Protein AF-A0A955LYK1-F1 (afdb_monomer)

Nearest PDB structures (foldseek):
  7c10-assembly1_A  TM=9.468E-01  e=1.203E-05  Alkaliphilus oremlandii OhILAs
  7c13-assembly1_C-2  TM=9.416E-01  e=1.562E-05  Alkaliphilus oremlandii OhILAs
  1h75-assembly1_A  TM=8.869E-01  e=3.204E-05  Escherichia coli
  4hs1-assembly1_A  TM=9.007E-01  e=4.442E-05  Mycobacterium tuberculosis
  4fiw-assembly1_A  TM=8.852E-01  e=1.108E-04  Corynebacterium glutamicum

Structure (mmCIF, N/CA/C/O backbone):
data_AF-A0A955LYK1-F1
#
_entry.id   AF-A0A955LYK1-F1
#
loop_
_atom_site.group_PDB
_atom_site.id
_atom_site.type_symbol
_atom_site.label_atom_id
_atom_site.label_alt_id
_atom_site.label_comp_id
_atom_site.label_asym_id
_atom_site.label_entity_id
_atom_site.label_seq_id
_atom_site.pdbx_PDB_ins_code
_atom_site.Cartn_x
_atom_site.Cartn_y
_atom_site.Cartn_z
_atom_site.occupancy
_atom_site.B_iso_or_equiv
_atom_site.auth_seq_id
_atom_site.auth_comp_id
_atom_site.auth_asym_id
_atom_site.auth_atom_id
_atom_site.pdbx_PDB_model_num
A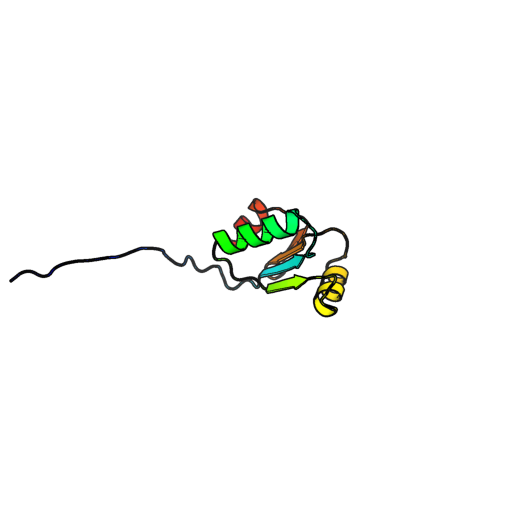TOM 1 N N . ARG A 1 1 ? -47.542 25.874 15.820 1.00 44.78 1 ARG A N 1
ATOM 2 C CA . ARG A 1 1 ? -47.904 24.626 15.100 1.00 44.78 1 ARG A CA 1
ATOM 3 C C . ARG A 1 1 ? -46.607 23.853 14.883 1.00 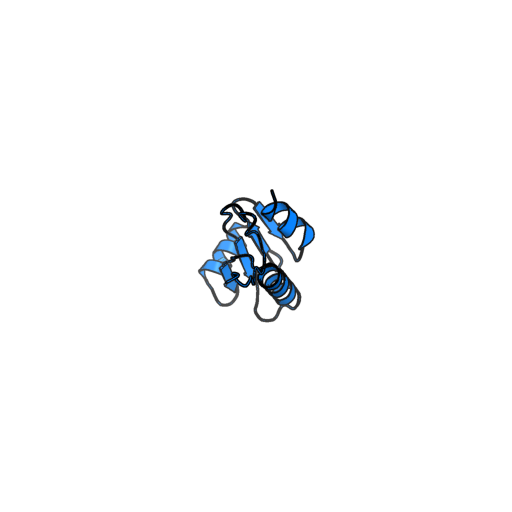44.78 1 ARG A C 1
ATOM 5 O O . ARG A 1 1 ? -45.617 24.498 14.574 1.00 44.78 1 ARG A O 1
ATOM 12 N N . ALA A 1 2 ? -46.602 22.564 15.221 1.00 54.59 2 ALA A N 1
ATOM 13 C CA . ALA A 1 2 ? -45.425 21.739 15.508 1.00 54.59 2 ALA A CA 1
ATOM 14 C C . ALA A 1 2 ? -44.309 21.741 14.432 1.00 54.59 2 ALA A C 1
ATOM 16 O O . ALA A 1 2 ? -44.608 21.935 13.254 1.00 54.59 2 ALA A O 1
ATOM 17 N N . PRO A 1 3 ? -43.050 21.476 14.839 1.00 72.25 3 PRO A N 1
ATOM 18 C CA . PRO A 1 3 ? -41.920 21.213 13.952 1.00 72.25 3 PRO A CA 1
ATOM 19 C C . PRO A 1 3 ? -41.936 19.761 13.435 1.00 72.25 3 PRO A C 1
ATOM 21 O O . PRO A 1 3 ? -42.363 18.846 14.134 1.00 72.25 3 PRO A O 1
ATOM 24 N N . GLN A 1 4 ? -41.424 19.544 12.224 1.00 55.31 4 GLN A N 1
ATOM 25 C CA . GLN A 1 4 ? -41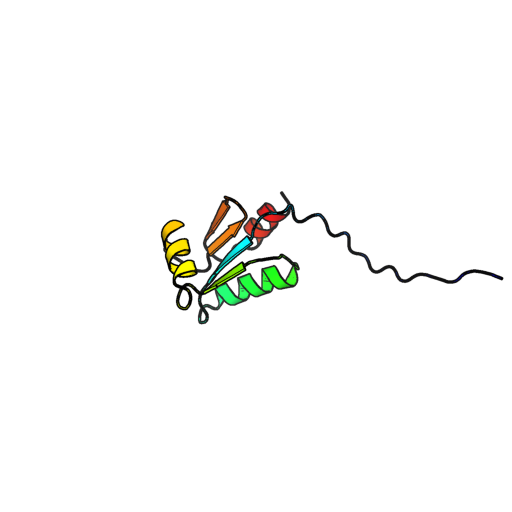.059 18.236 11.661 1.00 55.31 4 GLN A CA 1
ATOM 26 C C . GLN A 1 4 ? -39.747 18.461 10.892 1.00 55.31 4 GLN A C 1
ATOM 28 O O . GLN A 1 4 ? -39.625 19.453 10.187 1.00 55.31 4 GLN A O 1
ATOM 33 N N . GLY A 1 5 ? -38.687 17.669 10.990 1.00 51.44 5 GLY A N 1
ATOM 34 C CA . GLY A 1 5 ? -38.577 16.282 11.411 1.00 51.44 5 GLY A CA 1
ATOM 35 C C . GLY A 1 5 ? -37.503 15.645 10.524 1.00 51.44 5 GLY A C 1
ATOM 36 O O . GLY A 1 5 ? -37.781 15.297 9.390 1.00 51.44 5 GLY A O 1
ATOM 37 N N . TYR A 1 6 ? -36.273 15.617 11.041 1.00 55.12 6 TYR A N 1
ATOM 38 C CA . TYR A 1 6 ? -35.198 14.631 10.857 1.00 55.12 6 TYR A CA 1
ATOM 39 C C . TYR A 1 6 ? -34.991 13.915 9.501 1.00 55.12 6 TYR A C 1
ATOM 41 O O . TYR A 1 6 ? -35.819 13.141 9.034 1.00 55.12 6 TYR A O 1
ATOM 49 N N . SER A 1 7 ? -33.752 13.957 9.008 1.00 53.97 7 SER A N 1
ATOM 50 C CA . SER A 1 7 ? -33.080 12.737 8.541 1.00 53.97 7 SER A CA 1
ATOM 51 C C . SER A 1 7 ? -31.607 12.823 8.890 1.00 53.97 7 SER A C 1
ATOM 53 O O . SER A 1 7 ? -30.795 13.420 8.187 1.00 53.97 7 SER A O 1
ATOM 55 N N . GLN A 1 8 ? -31.282 12.246 10.042 1.00 62.12 8 GLN A N 1
ATOM 56 C CA . GLN A 1 8 ? -29.927 11.826 10.310 1.00 62.12 8 GLN A CA 1
ATOM 57 C C . GLN A 1 8 ? -29.669 10.485 9.659 1.00 62.12 8 GLN A C 1
ATOM 59 O O . GLN A 1 8 ? -30.199 9.466 10.097 1.00 62.12 8 GLN A O 1
ATOM 64 N N . GLU A 1 9 ? -28.719 10.487 8.738 1.00 56.66 9 GLU A N 1
ATOM 65 C CA . GLU A 1 9 ? -27.904 9.315 8.492 1.00 56.66 9 GLU A CA 1
ATOM 66 C C . GLU A 1 9 ? -26.476 9.622 8.954 1.00 56.66 9 GLU A C 1
ATOM 68 O O . GLU A 1 9 ? -25.635 10.184 8.255 1.00 56.66 9 GLU A O 1
ATOM 73 N N . GLN A 1 10 ? -26.257 9.333 10.237 1.00 56.84 10 GLN A N 1
ATOM 74 C CA . GLN A 1 10 ? -25.127 8.549 10.740 1.00 56.84 10 GLN A CA 1
ATOM 75 C C . GLN A 1 10 ? -24.169 8.114 9.608 1.00 56.84 10 GLN A C 1
ATOM 77 O O . GLN A 1 10 ? -24.561 7.440 8.670 1.00 56.84 10 GLN A O 1
ATOM 82 N N . THR A 1 11 ? -22.883 8.451 9.634 1.00 43.22 11 THR A N 1
ATOM 83 C CA . THR A 1 11 ? -21.949 7.817 10.562 1.00 43.22 11 THR A CA 1
ATOM 84 C C . THR A 1 11 ? -20.801 8.757 10.924 1.00 43.22 11 THR A C 1
ATOM 86 O O . THR A 1 11 ? -19.982 9.113 10.073 1.00 43.22 11 THR A O 1
ATOM 89 N N . LYS A 1 12 ? -20.696 9.086 12.215 1.00 43.72 12 LYS A N 1
ATOM 90 C CA . LYS A 1 12 ? -19.485 8.901 13.032 1.00 43.72 12 LYS A CA 1
ATOM 91 C C . LYS A 1 12 ? -18.243 8.583 12.185 1.00 43.72 12 LYS A C 1
ATOM 93 O O . LYS A 1 12 ? -17.872 7.420 12.037 1.00 43.72 12 LYS A O 1
ATOM 98 N N . LYS A 1 13 ? -17.594 9.610 11.625 1.00 47.50 13 LYS A N 1
ATOM 99 C CA . LYS A 1 13 ? -16.211 9.496 11.153 1.00 47.50 13 LYS A CA 1
ATOM 100 C C . LYS A 1 13 ? -15.372 9.295 12.410 1.00 47.50 13 LYS A C 1
ATOM 102 O O . LYS A 1 13 ? -14.852 10.252 12.972 1.00 47.50 13 LYS A O 1
ATOM 107 N N . LYS A 1 14 ? -15.324 8.051 12.904 1.00 42.06 14 LYS A N 1
ATOM 108 C CA . LYS A 1 14 ? -14.238 7.579 13.760 1.00 42.06 14 LYS A CA 1
ATOM 109 C C . LYS A 1 14 ? -12.991 8.045 13.025 1.00 42.06 14 LYS A C 1
ATOM 111 O O . LYS A 1 14 ? -12.783 7.646 11.882 1.00 42.06 14 LYS A O 1
ATOM 116 N N . SER A 1 15 ? -12.311 9.014 13.624 1.00 47.97 15 SER A N 1
ATOM 117 C CA . SER A 1 15 ? -11.070 9.587 13.142 1.00 47.97 15 SER A CA 1
ATOM 118 C C . SER A 1 15 ? -10.178 8.415 12.753 1.00 47.97 15 SER A C 1
ATOM 120 O O . SER A 1 15 ? -9.664 7.727 13.633 1.00 47.97 15 SER A O 1
ATOM 122 N N . VAL A 1 16 ? -10.088 8.104 11.455 1.00 53.12 16 VAL A N 1
ATOM 123 C CA . VAL A 1 16 ? -9.008 7.260 10.956 1.00 53.12 16 VAL A CA 1
ATOM 124 C C . VAL A 1 16 ? -7.814 8.155 11.204 1.00 53.12 16 VAL A C 1
ATOM 126 O O . VAL A 1 16 ? -7.576 9.081 10.429 1.00 53.12 16 VAL A O 1
ATOM 129 N N . LYS A 1 17 ? -7.212 7.997 12.391 1.00 54.91 17 LYS A N 1
ATOM 130 C CA . LYS A 1 17 ? -6.013 8.703 12.842 1.00 54.91 17 LYS A CA 1
ATOM 131 C C . LYS A 1 17 ? -5.135 8.851 11.617 1.00 54.91 17 LYS A C 1
ATOM 133 O O . LYS A 1 17 ? -4.918 7.829 10.979 1.00 54.91 17 LYS A O 1
ATOM 138 N N . ASN A 1 18 ? -4.759 10.087 11.277 1.00 64.44 18 ASN A N 1
ATOM 139 C CA . ASN A 1 18 ? -4.066 10.558 10.066 1.00 64.44 18 ASN A CA 1
ATOM 140 C C . ASN A 1 18 ? -2.843 9.715 9.625 1.00 64.44 18 ASN A C 1
ATOM 142 O O . ASN A 1 18 ? -1.734 10.226 9.509 1.00 64.44 18 ASN A O 1
ATOM 146 N N . LYS A 1 19 ? -3.009 8.421 9.389 1.00 76.62 19 LYS A N 1
ATOM 147 C CA . LYS A 1 19 ? -1.974 7.508 8.947 1.00 76.62 19 LYS A CA 1
ATOM 148 C C . LYS A 1 19 ? -2.045 7.513 7.436 1.00 76.62 19 LYS A C 1
ATOM 150 O O . LYS A 1 19 ? -3.097 7.235 6.856 1.00 76.62 19 LYS A O 1
ATOM 155 N N . ASP A 1 20 ? -0.938 7.900 6.821 1.00 88.56 20 ASP A N 1
ATOM 156 C CA . ASP A 1 20 ? -0.792 7.817 5.378 1.00 88.56 20 ASP A CA 1
ATOM 157 C C . ASP A 1 20 ? -0.837 6.335 5.002 1.00 88.56 20 ASP A C 1
ATOM 159 O O . ASP A 1 20 ? -0.072 5.530 5.537 1.00 88.56 20 ASP A O 1
ATOM 163 N N . VAL A 1 21 ? -1.809 5.970 4.169 1.00 91.75 21 VAL A N 1
ATOM 164 C CA . VAL A 1 21 ? -1.935 4.611 3.648 1.00 91.75 21 VAL A CA 1
ATOM 165 C C . VAL A 1 21 ? -1.455 4.635 2.214 1.00 91.75 21 VAL A C 1
ATOM 167 O O . VAL A 1 21 ? -2.042 5.332 1.386 1.00 91.75 21 VAL A O 1
ATOM 170 N N . GLU A 1 22 ? -0.438 3.854 1.887 1.00 93.62 22 GLU A N 1
ATOM 171 C CA . GLU A 1 22 ? 0.030 3.710 0.512 1.00 93.62 22 GLU A CA 1
ATOM 172 C C . GLU A 1 22 ? -0.017 2.240 0.119 1.00 93.62 22 GLU A C 1
ATOM 174 O O . GLU A 1 22 ? 0.313 1.355 0.902 1.00 93.62 22 GLU A O 1
ATOM 179 N N . ILE A 1 23 ? -0.464 1.957 -1.099 1.00 93.69 23 ILE A N 1
ATOM 180 C CA . ILE A 1 23 ? -0.501 0.604 -1.645 1.00 93.69 23 ILE A CA 1
ATOM 181 C C . ILE A 1 23 ? 0.377 0.524 -2.883 1.00 93.69 23 ILE A C 1
ATOM 183 O O . ILE A 1 23 ? 0.274 1.346 -3.795 1.00 93.69 23 ILE A O 1
ATOM 187 N N . PHE A 1 24 ? 1.202 -0.511 -2.926 1.00 94.44 24 PHE A N 1
ATOM 188 C CA . PHE A 1 24 ? 2.086 -0.853 -4.027 1.00 94.44 24 PHE A CA 1
ATOM 189 C C . PHE A 1 24 ? 1.534 -2.108 -4.692 1.00 94.44 24 PHE A C 1
ATOM 191 O O . PHE A 1 24 ? 1.467 -3.185 -4.091 1.00 94.44 24 PHE A O 1
ATOM 198 N N . VAL A 1 25 ? 1.058 -1.939 -5.920 1.00 94.44 25 VAL A N 1
ATOM 199 C CA . VAL A 1 25 ? 0.244 -2.929 -6.629 1.00 94.44 25 VAL A CA 1
ATOM 200 C C . VAL A 1 25 ? 0.670 -3.059 -8.088 1.00 94.44 25 VAL A C 1
ATOM 202 O O . VAL A 1 25 ? 1.446 -2.249 -8.585 1.00 94.44 25 VAL A O 1
ATOM 205 N N . THR A 1 26 ? 0.124 -4.052 -8.788 1.00 92.44 26 THR A N 1
ATOM 206 C CA . THR A 1 26 ? 0.198 -4.162 -10.253 1.00 92.44 26 THR A CA 1
ATOM 207 C C . THR A 1 26 ? -1.196 -4.266 -10.855 1.00 92.44 26 THR A C 1
ATOM 209 O O . THR A 1 26 ? -2.151 -4.697 -10.198 1.00 92.44 26 THR A O 1
ATOM 212 N N . SER A 1 27 ? -1.329 -3.866 -12.120 1.00 87.19 27 SER A N 1
ATOM 213 C CA . SER A 1 27 ? -2.619 -3.845 -12.821 1.00 87.19 27 SER A CA 1
ATOM 214 C C . SER A 1 27 ? -3.199 -5.251 -13.084 1.00 87.19 27 SER A C 1
ATOM 216 O O . SER A 1 27 ? -4.420 -5.406 -13.138 1.00 87.19 27 SER A O 1
ATOM 218 N N . TRP A 1 28 ? -2.352 -6.275 -13.231 1.00 85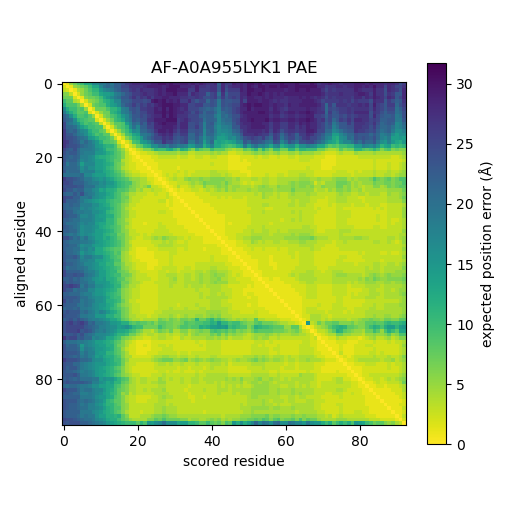.69 28 TRP A N 1
ATOM 219 C CA . TRP A 1 28 ? -2.755 -7.649 -13.573 1.00 85.69 28 TRP A CA 1
ATOM 220 C C . TRP A 1 28 ? -3.027 -8.545 -12.353 1.00 85.69 28 TRP A C 1
ATOM 222 O O . TRP A 1 28 ? -3.620 -9.614 -12.489 1.00 85.69 28 TRP A O 1
ATOM 232 N N . CYS A 1 29 ? -2.635 -8.131 -11.145 1.00 86.75 29 CYS A N 1
ATOM 233 C CA . CYS A 1 29 ? -2.773 -8.966 -9.956 1.00 86.75 29 CYS A CA 1
ATOM 234 C C . CYS A 1 29 ? -4.188 -8.921 -9.348 1.00 86.75 29 CYS A C 1
ATOM 236 O O . CYS A 1 29 ? -4.685 -7.880 -8.907 1.00 86.75 29 CYS A O 1
ATOM 238 N N . GLY A 1 30 ? -4.822 -10.092 -9.229 1.00 89.00 30 GLY A N 1
ATOM 239 C CA . GLY A 1 30 ? -6.146 -10.234 -8.613 1.00 89.00 30 GLY A CA 1
ATOM 240 C C . GLY A 1 30 ? -6.191 -9.845 -7.129 1.00 89.00 30 GLY A C 1
ATOM 241 O O . GLY A 1 30 ? -7.156 -9.222 -6.685 1.00 89.00 30 GLY A O 1
ATOM 242 N N . TYR A 1 31 ? -5.141 -10.142 -6.355 1.00 88.75 31 TYR A N 1
ATOM 243 C CA . TYR A 1 31 ? -5.069 -9.766 -4.935 1.00 88.75 31 TYR A CA 1
ATOM 244 C C . TYR A 1 31 ? -4.935 -8.254 -4.733 1.00 88.75 31 TYR A C 1
ATOM 246 O O . TYR A 1 31 ? -5.522 -7.705 -3.802 1.00 88.75 31 TYR A O 1
ATOM 254 N N . CYS A 1 32 ? -4.252 -7.561 -5.647 1.00 90.69 32 CYS A N 1
ATOM 255 C CA . CYS A 1 32 ? -4.175 -6.102 -5.640 1.00 90.69 32 CYS A CA 1
ATOM 256 C C . CYS A 1 32 ? -5.560 -5.458 -5.787 1.00 90.69 32 CYS A C 1
ATOM 258 O O . CYS A 1 32 ? -5.896 -4.521 -5.064 1.00 90.69 32 CYS A O 1
ATOM 260 N N . ARG A 1 33 ? -6.400 -6.000 -6.680 1.00 90.81 33 ARG A N 1
ATOM 261 C CA . ARG A 1 33 ? -7.790 -5.546 -6.841 1.00 90.81 33 ARG A CA 1
ATOM 262 C C . ARG A 1 33 ? -8.621 -5.768 -5.577 1.00 90.81 33 ARG A C 1
ATOM 264 O O . ARG A 1 33 ? -9.390 -4.885 -5.206 1.00 90.81 33 ARG A O 1
ATOM 271 N N . LYS A 1 34 ? -8.447 -6.908 -4.895 1.00 91.50 34 LYS A N 1
ATOM 272 C CA . LYS A 1 34 ? -9.127 -7.194 -3.617 1.00 91.50 34 LYS A CA 1
ATOM 273 C C . LYS A 1 34 ? -8.729 -6.198 -2.525 1.00 91.50 34 LYS A C 1
ATOM 275 O O . LYS A 1 34 ? -9.607 -5.682 -1.839 1.00 91.50 34 LYS A O 1
ATOM 280 N N . LEU A 1 35 ? -7.436 -5.884 -2.411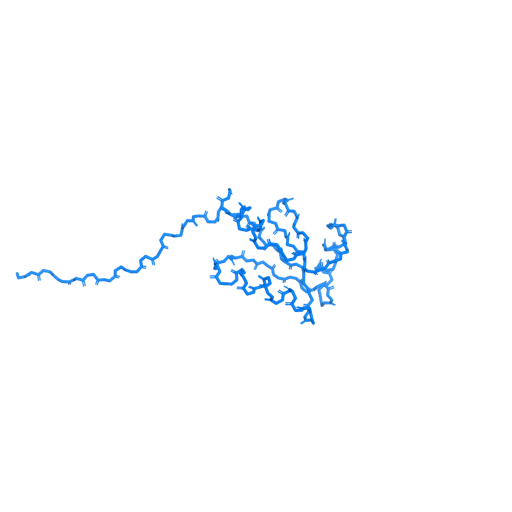 1.00 91.38 35 LEU A N 1
ATOM 281 C CA . LEU A 1 35 ? -6.930 -4.871 -1.482 1.00 91.38 35 LEU A CA 1
ATOM 282 C C . LEU A 1 35 ? -7.559 -3.499 -1.742 1.00 91.38 35 LEU A C 1
ATOM 284 O O . LEU A 1 35 ? -8.087 -2.871 -0.827 1.00 91.38 35 LEU A O 1
ATOM 288 N N . GLU A 1 36 ? -7.549 -3.054 -2.999 1.00 91.44 36 GLU A N 1
ATOM 289 C CA . GLU A 1 36 ? -8.129 -1.765 -3.375 1.00 91.44 36 GLU A CA 1
ATOM 290 C C . GLU A 1 36 ? -9.634 -1.711 -3.063 1.00 91.44 36 GLU A C 1
ATOM 292 O O . GLU A 1 36 ? -10.126 -0.732 -2.500 1.00 91.44 36 GLU A O 1
ATOM 297 N N . ALA A 1 37 ? -10.367 -2.781 -3.382 1.00 92.44 37 ALA A N 1
ATOM 298 C CA . ALA A 1 37 ? -11.791 -2.890 -3.088 1.00 92.44 37 ALA A CA 1
ATOM 299 C C . ALA A 1 37 ? -12.075 -2.848 -1.579 1.00 92.44 37 ALA A C 1
ATOM 301 O O . ALA A 1 37 ? -13.016 -2.175 -1.157 1.00 92.44 37 ALA A O 1
ATOM 302 N N . PHE A 1 38 ? -11.252 -3.513 -0.762 1.00 91.06 38 PHE A N 1
ATOM 303 C CA . PHE A 1 38 ? -11.353 -3.466 0.696 1.00 91.06 38 PHE A CA 1
ATOM 304 C C . PHE A 1 38 ? -11.174 -2.038 1.225 1.00 91.06 38 PHE A C 1
ATOM 306 O O . PHE A 1 38 ? -12.014 -1.556 1.987 1.00 91.06 38 PHE A O 1
ATOM 313 N N . LEU A 1 39 ? -10.133 -1.327 0.784 1.00 90.19 39 LEU A N 1
ATOM 314 C CA . LEU A 1 39 ? -9.877 0.049 1.219 1.00 90.19 39 LEU A CA 1
ATOM 315 C C . LEU A 1 39 ? -11.006 1.001 0.798 1.00 90.19 39 LEU A C 1
ATOM 317 O O . LEU A 1 39 ? -11.501 1.778 1.618 1.00 90.19 39 LEU A O 1
ATOM 321 N N . LYS A 1 40 ? -11.482 0.884 -0.451 1.00 89.81 40 LYS A N 1
ATOM 322 C CA . LYS A 1 40 ? -12.629 1.650 -0.966 1.00 89.81 40 LYS A CA 1
ATOM 323 C C . LYS A 1 40 ? -13.908 1.380 -0.175 1.00 89.81 40 LYS A C 1
ATOM 325 O O . LYS A 1 40 ? -14.584 2.328 0.220 1.00 89.81 40 LYS A O 1
ATOM 330 N N . LYS A 1 41 ? -14.228 0.108 0.094 1.00 90.31 41 LYS A N 1
ATOM 331 C CA . LYS A 1 41 ? -15.428 -0.295 0.850 1.00 90.31 41 LYS A CA 1
ATOM 332 C C . LYS A 1 41 ? -15.441 0.304 2.257 1.00 90.31 41 LYS A C 1
ATOM 334 O O . LYS A 1 41 ? -16.484 0.750 2.721 1.00 90.31 41 LYS A O 1
ATOM 339 N N . ASN A 1 42 ? -14.279 0.367 2.900 1.00 86.44 42 ASN A N 1
ATOM 340 C CA . ASN A 1 42 ? -14.118 0.937 4.237 1.00 86.44 42 ASN A CA 1
ATOM 341 C C . ASN A 1 42 ? -13.910 2.465 4.236 1.00 86.44 42 ASN A C 1
ATOM 343 O O . ASN A 1 42 ? -13.681 3.049 5.292 1.00 86.44 42 ASN A O 1
ATOM 347 N N . ARG A 1 43 ? -13.996 3.128 3.069 1.00 86.56 43 ARG A N 1
ATOM 348 C CA . ARG A 1 43 ? -13.777 4.579 2.898 1.00 86.56 43 ARG A CA 1
ATOM 349 C C . ARG A 1 43 ? -12.429 5.055 3.459 1.00 86.56 43 ARG A C 1
ATOM 351 O O . ARG A 1 43 ? -12.306 6.183 3.937 1.00 86.56 43 ARG A O 1
ATOM 358 N N . ILE A 1 44 ? -11.417 4.194 3.391 1.00 86.12 44 ILE A N 1
ATOM 359 C CA . ILE A 1 44 ? -10.055 4.508 3.816 1.00 86.12 44 ILE A CA 1
ATOM 360 C C . ILE A 1 44 ? -9.413 5.345 2.709 1.00 86.12 44 ILE A C 1
ATOM 362 O O . ILE A 1 44 ? -9.485 4.985 1.535 1.00 86.12 44 ILE A O 1
ATOM 366 N N . LYS A 1 45 ? -8.799 6.477 3.063 1.00 88.19 45 LYS A N 1
ATOM 367 C CA . LYS A 1 45 ? -7.978 7.243 2.119 1.00 88.19 45 LYS A CA 1
ATOM 368 C C . LYS A 1 45 ? -6.642 6.535 1.945 1.00 88.19 45 LYS A C 1
ATOM 370 O O . LYS A 1 45 ? -5.992 6.237 2.938 1.00 88.19 45 LYS A O 1
ATOM 375 N N . TYR A 1 46 ? -6.241 6.303 0.700 1.00 91.19 46 TYR A N 1
ATOM 376 C CA . TYR A 1 46 ? -4.962 5.684 0.376 1.00 91.19 46 TYR A CA 1
ATOM 377 C C . TYR A 1 46 ? -4.382 6.243 -0.926 1.00 91.19 46 TYR A C 1
ATOM 379 O O . TYR A 1 46 ? -5.121 6.698 -1.805 1.00 91.19 46 TYR A O 1
ATOM 387 N N . LYS A 1 47 ? -3.060 6.170 -1.067 1.00 92.81 47 LYS A N 1
ATOM 388 C CA . LYS A 1 47 ? -2.333 6.431 -2.311 1.00 92.81 47 LYS A CA 1
ATOM 389 C C . LYS A 1 47 ? -2.038 5.110 -2.998 1.00 92.81 47 LYS A C 1
ATOM 391 O O . LYS A 1 47 ? -1.580 4.170 -2.361 1.00 92.81 47 LYS A O 1
ATOM 396 N N . LYS A 1 48 ? -2.305 5.021 -4.297 1.00 92.62 48 LYS A N 1
ATOM 397 C CA . LYS A 1 48 ? -1.985 3.831 -5.087 1.00 92.62 48 LYS A CA 1
ATOM 398 C C . LYS A 1 48 ? -0.789 4.099 -5.978 1.00 92.62 48 LYS A C 1
ATOM 400 O O . LYS A 1 48 ? -0.841 4.997 -6.813 1.00 92.62 48 LYS A O 1
ATOM 405 N N . TYR A 1 49 ? 0.203 3.229 -5.881 1.00 94.19 49 TYR A N 1
ATOM 406 C CA . TYR A 1 49 ? 1.365 3.210 -6.746 1.00 94.19 49 TYR A CA 1
ATOM 407 C C . TYR A 1 49 ? 1.415 1.888 -7.506 1.00 94.19 49 TYR A C 1
ATOM 409 O O . TYR A 1 49 ? 1.544 0.814 -6.920 1.00 94.19 49 TYR A O 1
ATOM 417 N N . ASP A 1 50 ? 1.290 1.972 -8.828 1.00 92.88 50 ASP A N 1
ATOM 418 C CA . ASP A 1 50 ? 1.533 0.826 -9.699 1.00 92.88 50 ASP A CA 1
ATOM 419 C C . ASP A 1 50 ? 3.050 0.686 -9.890 1.00 92.88 50 ASP A C 1
ATOM 421 O O . ASP A 1 50 ? 3.679 1.579 -10.457 1.00 92.88 50 ASP A O 1
ATOM 425 N N . ILE A 1 51 ? 3.647 -0.392 -9.379 1.00 92.25 51 ILE A N 1
ATOM 426 C CA . ILE A 1 51 ? 5.108 -0.585 -9.398 1.00 92.25 51 ILE A CA 1
ATOM 427 C C . ILE A 1 51 ? 5.662 -0.884 -10.800 1.00 92.25 51 ILE A C 1
ATOM 429 O O . ILE A 1 51 ? 6.872 -0.831 -11.002 1.00 92.25 51 ILE A O 1
ATOM 433 N N . GLU A 1 52 ? 4.805 -1.193 -11.776 1.00 90.38 52 GLU A N 1
ATOM 434 C CA . GLU A 1 52 ? 5.214 -1.393 -13.171 1.00 90.38 52 GLU A CA 1
ATOM 435 C C . GLU A 1 52 ? 5.143 -0.088 -13.964 1.00 90.38 52 GLU A C 1
ATOM 437 O O . GLU A 1 52 ? 5.940 0.130 -14.872 1.00 90.38 52 GLU A O 1
ATOM 442 N N . LYS A 1 53 ? 4.211 0.801 -13.602 1.00 92.19 53 LYS A N 1
ATOM 443 C CA . LYS A 1 53 ? 3.987 2.073 -14.309 1.00 92.19 53 LYS A CA 1
ATOM 444 C C . LYS A 1 53 ? 4.636 3.279 -13.636 1.00 92.19 53 LYS A C 1
ATOM 446 O O . LYS A 1 53 ? 4.850 4.297 -14.285 1.00 92.19 53 LYS A O 1
ATOM 451 N N . SER A 1 54 ? 4.925 3.200 -12.340 1.00 92.69 54 SER A N 1
ATOM 452 C CA . SER A 1 54 ? 5.487 4.297 -11.555 1.00 92.69 54 SER A CA 1
ATOM 453 C C . SER A 1 54 ? 6.914 3.980 -11.134 1.00 92.69 54 SER A C 1
ATOM 455 O O . SER A 1 54 ? 7.146 3.095 -10.312 1.00 92.69 54 SER A O 1
ATOM 457 N N . ALA A 1 55 ? 7.873 4.768 -11.626 1.00 92.62 55 ALA A N 1
ATOM 458 C CA . ALA A 1 55 ? 9.258 4.693 -11.167 1.00 92.62 55 ALA A CA 1
ATOM 459 C C . ALA A 1 55 ? 9.372 4.961 -9.655 1.00 92.62 55 ALA A C 1
ATOM 461 O O . ALA A 1 55 ? 10.122 4.276 -8.962 1.00 92.62 55 ALA A O 1
ATOM 462 N N . TYR A 1 56 ? 8.576 5.904 -9.132 1.00 92.62 56 TYR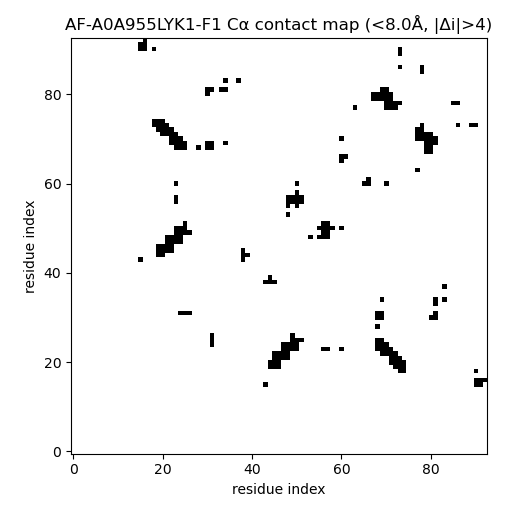 A N 1
ATOM 463 C CA . TYR A 1 56 ? 8.492 6.173 -7.695 1.00 92.62 56 TYR A CA 1
ATOM 464 C C . TYR A 1 56 ? 7.943 4.965 -6.929 1.00 92.62 56 TYR A C 1
ATOM 466 O O . TYR A 1 56 ? 8.570 4.512 -5.977 1.00 92.62 56 TYR A O 1
ATOM 474 N N . GLY A 1 57 ? 6.817 4.402 -7.382 1.00 92.31 57 GLY A N 1
ATOM 475 C CA . GLY A 1 57 ? 6.217 3.214 -6.772 1.00 92.31 57 GLY A CA 1
ATOM 476 C C . GLY A 1 57 ? 7.169 2.024 -6.739 1.00 92.31 57 GLY A C 1
ATOM 477 O O . GLY A 1 57 ? 7.326 1.387 -5.701 1.00 92.31 57 GLY A O 1
ATOM 478 N N . LYS A 1 58 ? 7.847 1.764 -7.863 1.00 91.69 58 LYS A N 1
ATOM 479 C CA . LYS A 1 58 ? 8.856 0.709 -7.990 1.00 91.69 58 LYS A CA 1
ATOM 480 C C . LYS A 1 58 ? 10.008 0.907 -7.015 1.00 91.69 58 LYS A C 1
ATOM 482 O O . LYS A 1 58 ? 10.336 -0.010 -6.269 1.00 91.69 58 LYS A O 1
ATOM 487 N N . LYS A 1 59 ? 10.599 2.105 -7.003 1.00 93.75 59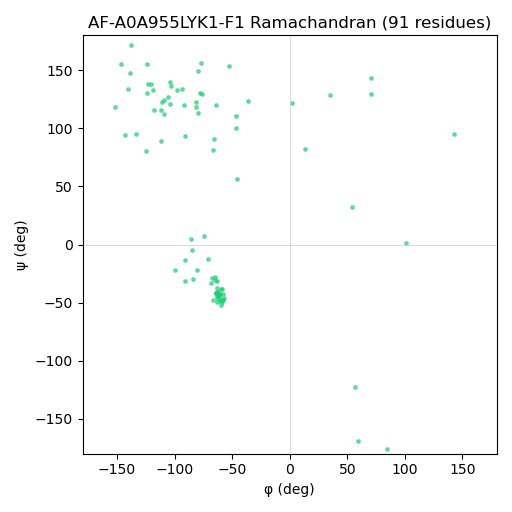 LYS A N 1
ATOM 488 C CA . LYS A 1 59 ? 11.704 2.441 -6.102 1.00 93.75 59 LYS A CA 1
ATOM 489 C C . LYS A 1 59 ? 11.277 2.266 -4.646 1.00 93.75 59 LYS A C 1
ATOM 491 O O . LYS A 1 59 ? 11.963 1.584 -3.897 1.00 93.75 59 LYS A O 1
ATOM 496 N N . ARG A 1 60 ? 10.112 2.796 -4.267 1.00 92.62 60 ARG A N 1
ATOM 497 C CA . ARG A 1 60 ? 9.611 2.687 -2.896 1.00 92.62 60 ARG A CA 1
ATOM 498 C C . ARG A 1 60 ? 9.337 1.239 -2.500 1.00 92.62 60 ARG A C 1
ATOM 500 O O . ARG A 1 60 ? 9.731 0.829 -1.418 1.00 92.62 60 ARG A O 1
ATOM 507 N N . HIS A 1 61 ? 8.748 0.431 -3.382 1.00 92.38 61 HIS A N 1
ATOM 508 C CA . HIS A 1 61 ? 8.574 -1.010 -3.156 1.00 92.38 61 HIS A CA 1
ATOM 509 C C . HIS A 1 61 ? 9.909 -1.722 -2.908 1.00 92.38 61 HIS A C 1
ATOM 511 O O . HIS A 1 61 ? 10.008 -2.517 -1.977 1.00 92.38 61 HIS A O 1
ATOM 517 N N . GLN A 1 62 ? 10.949 -1.389 -3.676 1.00 91.69 62 GLN A N 1
ATOM 518 C CA . GLN A 1 62 ? 12.299 -1.915 -3.457 1.00 91.69 62 GLN A CA 1
ATOM 519 C C . GLN A 1 62 ? 12.890 -1.463 -2.112 1.00 91.69 62 GLN A C 1
ATOM 521 O O . GLN A 1 62 ? 13.465 -2.284 -1.403 1.00 91.69 62 GLN A O 1
ATOM 526 N N . GLU A 1 63 ? 12.700 -0.199 -1.718 1.00 91.25 63 GLU A N 1
ATOM 527 C CA . GLU A 1 63 ? 13.136 0.327 -0.413 1.00 91.25 63 GLU A CA 1
ATOM 528 C C . GLU A 1 63 ? 12.429 -0.358 0.768 1.00 91.25 63 GLU A C 1
ATOM 530 O O . GLU A 1 63 ? 13.027 -0.549 1.822 1.00 91.25 63 GLU A O 1
ATOM 535 N N . LEU A 1 64 ? 11.181 -0.799 0.582 1.00 88.81 64 LEU A N 1
ATOM 536 C CA . LEU A 1 64 ? 10.424 -1.584 1.566 1.00 88.81 64 LEU A CA 1
ATOM 537 C C . LEU A 1 64 ? 10.899 -3.050 1.665 1.00 88.81 64 LEU A C 1
ATOM 539 O O . LEU A 1 64 ? 10.270 -3.866 2.344 1.00 88.81 64 LEU A O 1
ATOM 543 N N . GLY A 1 65 ? 12.001 -3.390 0.990 1.00 85.94 65 GLY A N 1
ATOM 544 C CA . GLY A 1 65 ? 12.616 -4.715 0.930 1.00 85.94 65 GLY A CA 1
ATOM 545 C C . GLY A 1 65 ? 12.297 -5.495 -0.345 1.00 85.94 65 GLY A C 1
ATOM 546 O O . GLY A 1 65 ? 12.760 -6.626 -0.487 1.00 85.94 65 GLY A O 1
ATOM 547 N N . GLY A 1 66 ? 11.528 -4.909 -1.268 1.00 79.50 66 GLY A N 1
ATOM 548 C CA . GLY A 1 66 ? 11.084 -5.570 -2.490 1.00 79.50 66 GLY A CA 1
ATOM 549 C C . GLY A 1 66 ? 10.266 -6.835 -2.218 1.00 79.50 66 GLY A C 1
ATOM 550 O O . GLY A 1 66 ? 9.873 -7.121 -1.089 1.00 79.50 66 GLY A O 1
ATOM 551 N N . GLY A 1 67 ? 10.026 -7.601 -3.284 1.00 76.69 67 GLY A N 1
ATOM 552 C CA . GLY A 1 67 ? 9.410 -8.926 -3.215 1.00 76.69 67 GLY A CA 1
ATOM 553 C C . GLY A 1 67 ? 7.919 -8.932 -2.853 1.00 76.69 67 GLY A C 1
ATOM 554 O O . GLY A 1 67 ? 7.484 -8.358 -1.861 1.00 76.69 67 GLY A O 1
ATOM 555 N N . GLY A 1 68 ? 7.129 -9.648 -3.654 1.00 77.88 68 GLY A N 1
ATOM 556 C CA . GLY A 1 68 ? 5.706 -9.863 -3.396 1.00 77.88 68 GLY A CA 1
ATOM 557 C C . GLY A 1 68 ? 4.841 -8.612 -3.577 1.00 77.88 68 GLY A C 1
ATOM 558 O O . GLY A 1 68 ? 5.220 -7.486 -3.268 1.00 77.88 68 GLY A O 1
ATOM 559 N N . ILE A 1 69 ? 3.641 -8.822 -4.101 1.00 86.38 69 ILE A N 1
ATOM 560 C CA . ILE A 1 69 ? 2.589 -7.813 -4.205 1.00 86.38 69 ILE A CA 1
ATOM 561 C C . ILE A 1 69 ? 1.247 -8.471 -3.857 1.00 86.38 69 ILE A C 1
ATOM 563 O O . ILE A 1 69 ? 1.056 -9.651 -4.164 1.00 86.38 69 ILE A O 1
ATOM 567 N N . PRO A 1 70 ? 0.293 -7.741 -3.258 1.00 91.31 70 PRO A N 1
ATOM 568 C CA . PRO A 1 70 ? 0.352 -6.315 -2.922 1.00 91.31 70 PRO A CA 1
ATOM 569 C C . PRO A 1 70 ? 1.204 -6.009 -1.679 1.00 91.31 70 PRO A C 1
ATOM 571 O O . PRO A 1 70 ? 1.365 -6.864 -0.816 1.00 91.31 70 PRO A O 1
ATOM 574 N N . VAL A 1 71 ? 1.717 -4.783 -1.565 1.00 93.44 71 VAL A N 1
ATOM 575 C CA . VAL A 1 71 ? 2.330 -4.255 -0.328 1.00 93.44 71 VAL A CA 1
ATOM 576 C C . VAL A 1 71 ? 1.550 -3.020 0.105 1.00 93.44 71 VAL A C 1
ATOM 578 O O . VAL A 1 71 ? 1.177 -2.208 -0.735 1.00 93.44 71 VAL A O 1
ATOM 581 N N . THR A 1 72 ? 1.285 -2.880 1.399 1.00 93.00 72 THR A N 1
ATOM 582 C CA . THR A 1 72 ? 0.579 -1.737 1.991 1.00 93.00 72 THR A CA 1
ATOM 583 C C . THR A 1 72 ? 1.451 -1.112 3.068 1.00 93.00 72 THR A C 1
ATOM 585 O O . THR A 1 72 ? 1.926 -1.823 3.946 1.00 93.00 72 THR A O 1
ATOM 588 N N . THR A 1 73 ? 1.646 0.197 3.042 1.00 92.12 73 THR A N 1
ATOM 589 C CA . THR A 1 73 ? 2.242 0.959 4.142 1.00 92.12 73 THR A CA 1
ATOM 590 C C . THR A 1 73 ? 1.148 1.715 4.879 1.00 92.12 73 THR A C 1
ATOM 592 O O . THR A 1 73 ? 0.201 2.205 4.266 1.00 92.12 73 THR A O 1
ATOM 595 N N . ILE A 1 74 ? 1.236 1.755 6.206 1.00 91.00 74 ILE A N 1
ATOM 596 C CA . ILE A 1 74 ? 0.313 2.475 7.087 1.00 91.00 74 ILE A CA 1
ATOM 597 C C . ILE A 1 74 ? 1.171 3.238 8.093 1.00 91.00 74 ILE A C 1
ATOM 599 O O . ILE A 1 74 ? 1.619 2.667 9.091 1.00 91.00 74 ILE A O 1
ATOM 603 N N . GLY A 1 75 ? 1.442 4.512 7.803 1.00 88.25 75 GLY A N 1
ATOM 604 C CA . GLY A 1 75 ? 2.498 5.263 8.489 1.00 88.25 75 GLY A CA 1
ATOM 605 C C . GLY A 1 75 ? 3.842 4.544 8.344 1.00 88.25 75 GLY A C 1
ATOM 606 O O . GLY A 1 75 ? 4.268 4.243 7.233 1.00 88.25 75 GLY A O 1
ATOM 607 N N . ASP A 1 76 ? 4.469 4.202 9.465 1.00 87.56 76 ASP A N 1
ATOM 608 C CA . ASP A 1 76 ? 5.756 3.493 9.508 1.00 87.56 76 ASP A CA 1
ATOM 609 C C . ASP A 1 76 ? 5.635 1.961 9.415 1.00 87.56 76 ASP A C 1
ATOM 611 O O . ASP A 1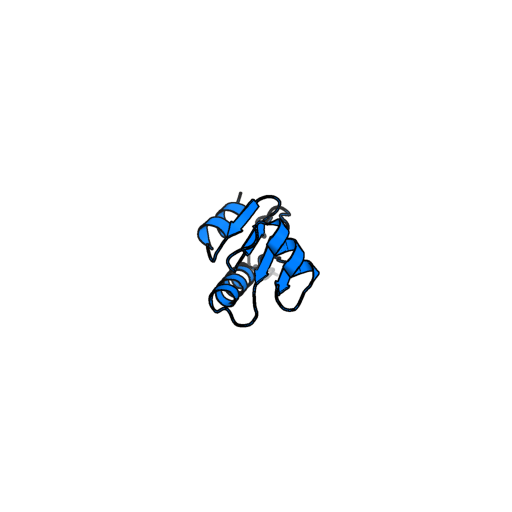 76 ? 6.638 1.250 9.376 1.00 87.56 76 ASP A O 1
ATOM 615 N N . THR A 1 77 ? 4.413 1.416 9.398 1.00 90.12 77 THR A N 1
ATOM 616 C CA . THR A 1 77 ? 4.198 -0.039 9.356 1.00 90.12 77 THR A CA 1
ATOM 617 C C . THR A 1 77 ? 4.038 -0.536 7.926 1.00 90.12 77 THR A C 1
ATOM 619 O O . THR A 1 77 ? 3.248 0.009 7.159 1.00 90.12 77 THR A O 1
ATOM 622 N N . VAL A 1 78 ? 4.727 -1.627 7.585 1.00 91.25 78 VAL A N 1
ATOM 623 C CA . VAL A 1 78 ? 4.644 -2.279 6.272 1.00 91.25 78 VAL A CA 1
ATOM 624 C C . VAL A 1 78 ? 3.915 -3.613 6.402 1.00 91.25 78 VAL A C 1
ATOM 626 O O . VAL A 1 78 ? 4.327 -4.487 7.160 1.00 91.25 78 VAL A O 1
ATOM 629 N N . VAL A 1 79 ? 2.851 -3.790 5.628 1.00 91.25 79 VAL A N 1
ATOM 630 C CA . VAL A 1 79 ? 2.077 -5.028 5.513 1.00 91.25 79 VAL A CA 1
ATOM 631 C C . VAL A 1 79 ? 2.302 -5.607 4.123 1.00 91.25 79 VAL A C 1
ATOM 633 O O . VAL A 1 79 ? 2.054 -4.950 3.112 1.00 91.25 79 VAL A O 1
ATOM 636 N N . ARG A 1 80 ? 2.779 -6.848 4.058 1.00 90.56 80 ARG A N 1
ATOM 637 C CA . ARG A 1 80 ? 3.032 -7.552 2.796 1.00 90.56 80 ARG A CA 1
ATOM 638 C C . ARG A 1 80 ? 1.927 -8.571 2.538 1.00 90.56 80 ARG A C 1
ATOM 640 O O . ARG A 1 80 ? 1.545 -9.311 3.437 1.00 90.56 80 ARG A O 1
ATOM 647 N N . GLY A 1 81 ? 1.452 -8.627 1.301 1.00 88.31 81 GLY A N 1
ATOM 648 C CA . GLY A 1 81 ? 0.327 -9.462 0.896 1.00 88.31 81 GLY A CA 1
ATOM 649 C C . GLY A 1 81 ? -1.034 -8.811 1.149 1.00 88.31 81 GLY A C 1
ATOM 650 O O . GLY A 1 81 ? -1.154 -7.649 1.541 1.00 88.31 81 GLY A O 1
ATOM 651 N N . TYR A 1 82 ? -2.091 -9.572 0.868 1.00 89.75 82 TYR A N 1
ATOM 652 C CA . TYR A 1 82 ? -3.466 -9.157 1.133 1.00 89.75 82 TYR A CA 1
ATOM 653 C C . TYR A 1 82 ? -3.885 -9.615 2.534 1.00 89.75 82 TYR A C 1
ATOM 655 O O . TYR A 1 82 ? -4.368 -10.733 2.692 1.00 89.75 82 TYR A O 1
ATOM 663 N N . ASP A 1 83 ? -3.713 -8.740 3.530 1.00 89.81 83 ASP A N 1
ATOM 664 C CA . ASP A 1 83 ? -4.084 -9.010 4.925 1.00 89.81 83 ASP A CA 1
ATOM 665 C C . ASP A 1 83 ? -5.038 -7.930 5.481 1.00 89.81 83 ASP A C 1
ATOM 667 O O . ASP A 1 83 ? -4.620 -6.977 6.149 1.00 89.81 83 ASP A O 1
ATOM 671 N N . PRO A 1 84 ? -6.345 -8.013 5.166 1.00 88.00 84 PRO A N 1
ATOM 672 C CA . PRO A 1 84 ? -7.312 -6.990 5.560 1.00 88.00 84 PRO A CA 1
ATOM 673 C C . PRO A 1 84 ? -7.489 -6.890 7.081 1.00 88.00 84 PRO A C 1
ATOM 675 O O . PRO A 1 84 ? -7.796 -5.810 7.582 1.00 88.00 84 PRO A O 1
ATOM 678 N N . ALA A 1 85 ? -7.276 -7.985 7.821 1.00 89.94 85 ALA A N 1
ATOM 679 C CA . ALA A 1 85 ? -7.389 -8.004 9.276 1.00 89.94 85 ALA A CA 1
ATOM 680 C C . ALA A 1 85 ? -6.294 -7.148 9.930 1.00 89.94 85 ALA A C 1
ATOM 682 O O . ALA A 1 85 ? -6.595 -6.282 10.756 1.00 89.94 85 ALA A O 1
ATOM 683 N N . THR A 1 86 ? -5.040 -7.325 9.503 1.00 90.25 86 THR A N 1
ATOM 684 C CA . THR A 1 86 ? -3.910 -6.515 9.974 1.00 90.25 86 THR A CA 1
ATOM 685 C C . THR A 1 86 ? -4.086 -5.047 9.595 1.00 90.25 86 THR A C 1
ATOM 687 O O . THR A 1 86 ? -3.950 -4.172 10.449 1.00 90.25 86 THR A O 1
ATOM 690 N N . ILE A 1 87 ? -4.468 -4.765 8.343 1.00 89.00 87 ILE A N 1
ATOM 691 C CA . ILE A 1 87 ? -4.717 -3.395 7.864 1.00 89.00 87 ILE A CA 1
ATOM 692 C C . ILE A 1 87 ? -5.797 -2.712 8.708 1.00 89.00 87 ILE A C 1
ATOM 694 O O . ILE A 1 87 ? -5.607 -1.589 9.172 1.00 89.00 87 ILE A O 1
ATOM 698 N N . GLN A 1 88 ? -6.918 -3.394 8.957 1.00 87.69 88 GLN A N 1
ATOM 699 C CA . GLN A 1 88 ? -8.008 -2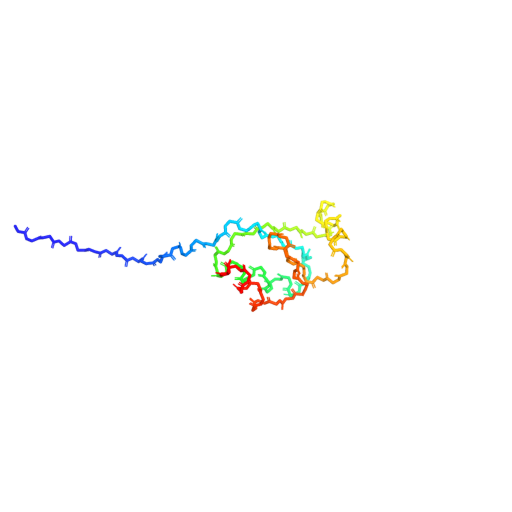.844 9.757 1.00 87.69 88 GLN A CA 1
ATOM 700 C C . GLN A 1 88 ? -7.566 -2.529 11.188 1.00 87.69 88 GLN A C 1
ATOM 702 O O . GLN A 1 88 ? -7.907 -1.468 11.713 1.00 87.69 88 GLN A O 1
ATOM 707 N N . ARG A 1 89 ? -6.793 -3.429 11.805 1.00 88.56 89 ARG A N 1
ATOM 708 C CA . ARG A 1 89 ? -6.268 -3.251 13.162 1.00 88.56 89 ARG A CA 1
ATOM 709 C C . ARG A 1 89 ? -5.308 -2.065 13.249 1.00 88.56 89 ARG A C 1
ATOM 711 O O . ARG A 1 89 ? -5.399 -1.285 14.194 1.00 88.56 89 ARG A O 1
ATOM 718 N N . LEU A 1 90 ? -4.430 -1.899 12.258 1.00 87.38 90 LEU A N 1
ATOM 719 C CA . LEU A 1 90 ? -3.495 -0.771 12.185 1.00 87.38 90 LEU A CA 1
ATOM 720 C C . LEU A 1 90 ? -4.208 0.575 12.009 1.00 87.38 90 LEU A C 1
ATOM 722 O O . LEU A 1 90 ? -3.717 1.591 12.501 1.00 87.38 90 LEU A O 1
ATOM 726 N N . LEU A 1 91 ? -5.364 0.587 11.343 1.00 83.31 91 LEU A N 1
ATOM 727 C CA . LEU A 1 91 ? -6.165 1.794 11.126 1.00 83.31 91 LEU A CA 1
ATOM 728 C C . LEU A 1 91 ? -7.091 2.148 12.295 1.00 83.31 91 LEU A C 1
ATOM 730 O O . LEU A 1 91 ? -7.375 3.328 12.490 1.00 83.31 91 LEU A O 1
ATOM 734 N N . ASP A 1 92 ? -7.567 1.162 13.061 1.00 80.81 92 ASP A N 1
ATOM 735 C CA . ASP A 1 92 ? -8.380 1.404 14.267 1.00 80.81 92 ASP A CA 1
ATOM 736 C C . ASP A 1 92 ? -7.516 1.777 15.493 1.00 80.81 92 ASP A C 1
ATOM 738 O O . ASP A 1 92 ? -8.007 2.444 16.406 1.00 80.81 92 ASP A O 1
ATOM 742 N N . SER A 1 93 ? -6.224 1.407 15.484 1.00 60.97 93 SER A N 1
ATOM 743 C CA . SER A 1 93 ? -5.254 1.690 16.564 1.00 60.97 93 SER A CA 1
ATOM 744 C C . SER A 1 93 ? -4.772 3.134 16.619 1.00 60.97 93 SER A C 1
ATOM 746 O O . SER A 1 93 ? -4.457 3.737 15.568 1.00 60.97 93 SER A O 1
#

pLDDT: mean 82.27, std 15.26, range [42.06, 94.44]

Radius of gyration: 17.26 Å; Cα contacts (8 Å, |Δi|>4): 123; chains: 1; bounding box: 61×35×31 Å

Secondary structure (DSSP, 8-state):
-----------------S--EEEEE-SS-HHHHHHHHHHHHTT---EEEETTT-HHHHHHHHHTT--SS-EEEETTEEEESS-HHHHHHHHH-

Solvent-accessible surface area (backbone atoms only — not comparable to full-atom values): 5685 Å² total; per-residue (Å²): 133,86,89,85,80,85,86,84,77,83,71,87,77,70,73,63,60,92,51,56,28,39,36,39,29,50,95,85,44,68,58,28,54,51,47,52,52,51,37,56,74,68,69,53,75,65,47,81,27,39,41,86,82,29,71,66,29,32,51,51,44,47,73,75,69,39,80,84,70,20,31,34,34,51,58,94,45,77,44,78,46,82,52,68,67,60,53,51,52,64,48,76,96

Mean predicted aligned error: 8.91 Å

Foldseek 3Di:
DDDDDDDDDDDDPPPLPPWAKEKEAAPPDPQSVVLVVLCVVVVHDYHYDDLVPDPVSVVVCVVVVHDADTWMDTHPDIDGTNDSPVVVVSRND

Sequence (93 aa):
RAPQGYSQEQTKKKSVKNKDVEIFVTSWCGYCRKLEAFLKKNRIKYKKYDIEKSAYGKKRHQELGGGGIPVTTIGDTVVRGYDPATIQRLLDS